Protein AF-A0A959Y9N9-F1 (afdb_monomer)

Solvent-accessible surface area (backbone atoms only — not comparable to full-atom values): 5022 Å² total; per-residue (Å²): 137,83,80,82,45,52,101,77,30,37,32,69,51,79,48,76,49,50,43,96,44,80,46,70,37,86,47,52,32,36,32,33,64,73,8,37,41,38,39,37,48,42,21,43,38,22,34,38,88,50,59,82,94,57,40,39,47,79,43,73,37,82,66,24,45,77,45,72,75,41,44,96,92,31,45,60,46,79,46,53,64,82,62,85,80,83,125

pLDDT: mean 89.73, std 12.21, range [41.78, 98.25]

Structure (mmCIF, N/CA/C/O backbone):
data_AF-A0A959Y9N9-F1
#
_entry.id   AF-A0A959Y9N9-F1
#
loop_
_atom_site.group_PDB
_atom_site.id
_atom_site.type_symbol
_atom_site.label_atom_id
_atom_site.label_alt_id
_atom_site.label_comp_id
_atom_site.label_asym_id
_atom_site.label_entity_id
_atom_site.label_seq_id
_atom_site.pdbx_PDB_ins_code
_atom_site.Cartn_x
_atom_site.Cartn_y
_atom_site.Cartn_z
_atom_site.occupancy
_atom_site.B_iso_or_equiv
_atom_site.auth_seq_id
_atom_site.auth_comp_id
_atom_site.auth_asym_id
_atom_site.auth_atom_id
_atom_site.pdbx_PDB_model_num
ATOM 1 N N . MET A 1 1 ? -7.408 10.273 -10.449 1.00 42.72 1 MET A N 1
ATOM 2 C CA . MET A 1 1 ? -6.568 9.824 -9.323 1.00 42.72 1 MET A CA 1
ATOM 3 C C . MET A 1 1 ? -7.393 9.946 -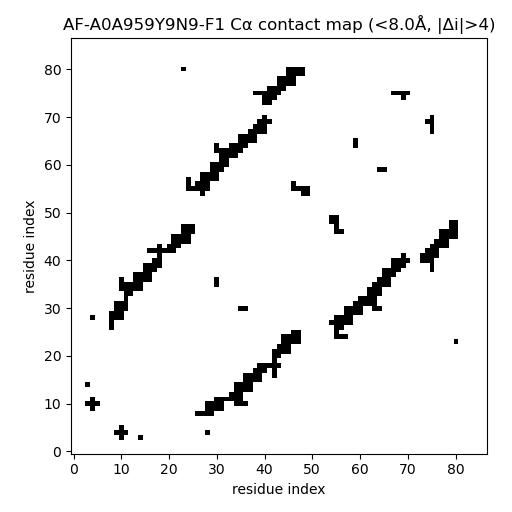8.061 1.00 42.72 1 MET A C 1
ATOM 5 O O . MET A 1 1 ? -7.886 11.035 -7.801 1.00 42.72 1 MET A O 1
ATOM 9 N N . SER A 1 2 ? -7.595 8.857 -7.332 1.00 46.31 2 SER A N 1
ATOM 10 C CA . SER A 1 2 ? -8.258 8.869 -6.025 1.00 46.31 2 SER A CA 1
ATOM 11 C C . SER A 1 2 ? -7.164 8.850 -4.962 1.00 46.31 2 SER A C 1
ATOM 13 O O . SER A 1 2 ? -6.315 7.961 -4.983 1.00 46.31 2 SER A O 1
ATOM 15 N N . THR A 1 3 ? -7.134 9.843 -4.080 1.00 41.78 3 THR A N 1
ATOM 16 C CA . THR A 1 3 ? -6.198 9.885 -2.952 1.00 41.78 3 THR A CA 1
ATOM 17 C C . THR A 1 3 ? -6.602 8.841 -1.911 1.00 41.78 3 THR A C 1
ATOM 19 O O . THR A 1 3 ? -7.762 8.764 -1.518 1.00 41.78 3 THR A O 1
ATOM 22 N N . LEU A 1 4 ? -5.642 8.005 -1.514 1.00 55.09 4 LEU A N 1
ATOM 23 C CA . LEU A 1 4 ? -5.813 6.876 -0.580 1.00 55.09 4 LEU A CA 1
ATOM 24 C C . LEU A 1 4 ? -5.549 7.269 0.874 1.00 55.09 4 LEU A C 1
ATOM 26 O O . LEU A 1 4 ? -5.695 6.454 1.781 1.00 55.09 4 LEU A O 1
ATOM 30 N N . THR A 1 5 ? -5.122 8.507 1.065 1.00 58.34 5 THR A N 1
ATOM 31 C CA . THR A 1 5 ? -4.623 9.072 2.306 1.00 58.34 5 THR A CA 1
ATOM 32 C C . THR A 1 5 ? -5.228 10.458 2.495 1.00 58.34 5 THR A C 1
ATOM 34 O O . THR A 1 5 ? -5.661 11.112 1.537 1.00 58.34 5 THR A O 1
ATOM 37 N N . ASN A 1 6 ? -5.287 10.909 3.746 1.00 63.78 6 ASN A N 1
ATOM 38 C CA . ASN A 1 6 ? -5.447 12.333 4.029 1.00 63.78 6 ASN A CA 1
ATOM 39 C C . ASN A 1 6 ? -4.138 13.087 3.708 1.00 63.78 6 ASN A C 1
ATOM 41 O O . ASN A 1 6 ? -3.137 12.487 3.320 1.00 63.78 6 ASN A O 1
ATOM 45 N N . ALA A 1 7 ? -4.125 14.408 3.891 1.00 64.06 7 ALA A N 1
ATOM 46 C CA . ALA A 1 7 ? -2.942 15.240 3.637 1.00 64.06 7 ALA A CA 1
ATOM 47 C C . ALA A 1 7 ? -1.717 14.896 4.520 1.00 64.06 7 ALA A C 1
ATOM 49 O O . ALA A 1 7 ? -0.665 15.509 4.365 1.00 64.06 7 ALA A O 1
ATOM 50 N N . GLN A 1 8 ? -1.859 13.958 5.460 1.00 70.19 8 GLN A N 1
ATOM 51 C CA . GLN A 1 8 ? -0.851 13.513 6.414 1.00 70.19 8 GLN A CA 1
ATOM 52 C C . GLN A 1 8 ? -0.324 12.098 6.109 1.00 70.19 8 GLN A C 1
ATOM 54 O O . GLN A 1 8 ? 0.463 11.567 6.891 1.00 70.19 8 GLN A O 1
ATOM 59 N N . GLY A 1 9 ? -0.750 11.470 5.007 1.00 84.69 9 GLY A N 1
ATOM 60 C CA . GLY A 1 9 ? -0.358 10.097 4.680 1.00 84.69 9 GLY A CA 1
ATOM 61 C C . GLY A 1 9 ? -1.084 9.041 5.519 1.00 84.69 9 GLY A C 1
ATOM 62 O O . GLY A 1 9 ? -0.628 7.908 5.635 1.00 84.69 9 GLY A O 1
ATOM 63 N N . GLU A 1 10 ? -2.214 9.368 6.140 1.00 91.94 10 GLU A N 1
ATOM 64 C CA . GLU A 1 10 ? -2.906 8.446 7.040 1.00 91.94 10 GLU A CA 1
ATOM 65 C C . GLU A 1 10 ? -4.064 7.734 6.343 1.00 91.94 10 GLU A C 1
ATOM 67 O O . GLU A 1 10 ? -4.879 8.342 5.642 1.00 91.94 10 GLU A O 1
ATOM 72 N N . ILE A 1 11 ? -4.172 6.437 6.615 1.00 93.19 11 ILE A N 1
ATOM 73 C CA . ILE A 1 11 ? -5.338 5.613 6.328 1.00 93.19 11 ILE A CA 1
ATOM 74 C C . ILE A 1 11 ? -6.180 5.566 7.601 1.00 93.19 11 ILE A C 1
ATOM 76 O O . ILE A 1 11 ? -5.758 5.030 8.629 1.00 93.19 11 ILE A O 1
ATOM 80 N N . THR A 1 12 ? -7.384 6.126 7.510 1.00 92.81 12 THR A N 1
ATOM 81 C CA . THR A 1 12 ? -8.414 6.073 8.551 1.00 92.81 12 THR A CA 1
ATOM 82 C C . THR A 1 12 ? -9.638 5.336 8.008 1.00 92.81 12 THR A C 1
ATOM 84 O O . THR A 1 12 ? -9.972 5.461 6.832 1.00 92.81 12 THR A O 1
ATOM 87 N N . GLY A 1 13 ? -10.292 4.532 8.849 1.00 92.56 13 GLY A N 1
ATOM 88 C CA . GLY A 1 13 ? -11.402 3.680 8.415 1.00 92.56 13 GLY A CA 1
ATOM 89 C C . GLY A 1 13 ? -10.968 2.561 7.463 1.00 92.56 13 GLY A C 1
ATOM 90 O O . GLY A 1 13 ? -9.864 2.026 7.581 1.00 92.56 13 GLY A O 1
ATOM 91 N N . ASP A 1 14 ? -11.853 2.192 6.539 1.00 94.94 14 ASP A N 1
ATOM 92 C CA . ASP A 1 14 ? -11.624 1.094 5.601 1.00 94.94 14 ASP A CA 1
ATOM 93 C C . ASP A 1 14 ? -11.166 1.616 4.240 1.00 94.94 14 ASP A C 1
ATOM 95 O O . ASP A 1 14 ? -11.879 2.376 3.583 1.00 94.94 14 ASP A O 1
ATOM 99 N N . VAL A 1 15 ? -10.006 1.152 3.779 1.00 94.12 15 VAL A N 1
ATOM 100 C CA . VAL A 1 15 ? -9.470 1.466 2.449 1.00 94.12 15 VAL A CA 1
ATOM 101 C C . VAL A 1 15 ? -9.198 0.172 1.699 1.00 94.12 15 VAL A C 1
ATOM 103 O O . VAL A 1 15 ? -8.664 -0.779 2.263 1.00 94.12 15 VAL A O 1
ATOM 106 N N . THR A 1 16 ? -9.559 0.132 0.416 1.00 94.56 16 THR A N 1
ATOM 107 C CA . THR A 1 16 ? -9.272 -1.004 -0.469 1.00 94.56 16 THR A CA 1
ATOM 108 C C . THR A 1 16 ? -8.354 -0.577 -1.607 1.00 94.56 16 THR A C 1
ATOM 110 O O . THR A 1 16 ? -8.698 0.312 -2.384 1.00 94.56 16 THR A O 1
ATOM 113 N N . LEU A 1 17 ? -7.204 -1.240 -1.719 1.00 93.81 17 LEU A N 1
ATOM 114 C CA . LEU A 1 17 ? -6.319 -1.179 -2.876 1.00 93.81 17 LEU A CA 1
ATOM 115 C C . LEU A 1 17 ? -6.744 -2.247 -3.883 1.00 93.81 17 LEU A C 1
ATOM 117 O O . LEU A 1 17 ? -6.910 -3.414 -3.520 1.00 93.81 17 LEU A O 1
ATOM 121 N N . THR A 1 18 ? -6.939 -1.845 -5.133 1.00 93.94 18 THR A N 1
ATOM 122 C CA . THR A 1 18 ? -7.482 -2.691 -6.193 1.00 93.94 18 THR A CA 1
ATOM 123 C C . THR A 1 18 ? -6.419 -3.067 -7.218 1.00 93.94 18 THR A C 1
ATOM 125 O O . THR A 1 18 ? -5.531 -2.278 -7.536 1.00 93.94 18 THR A O 1
ATOM 128 N N . CYS A 1 19 ? -6.529 -4.265 -7.788 1.00 92.88 19 CYS A N 1
ATOM 129 C CA . CYS A 1 19 ? -5.501 -4.815 -8.678 1.00 92.88 19 CYS A CA 1
ATOM 130 C C . CYS A 1 19 ? -5.428 -4.150 -10.061 1.00 92.88 19 CYS A C 1
ATOM 132 O O . CYS A 1 19 ? -4.442 -4.305 -10.773 1.00 92.88 19 CYS A O 1
A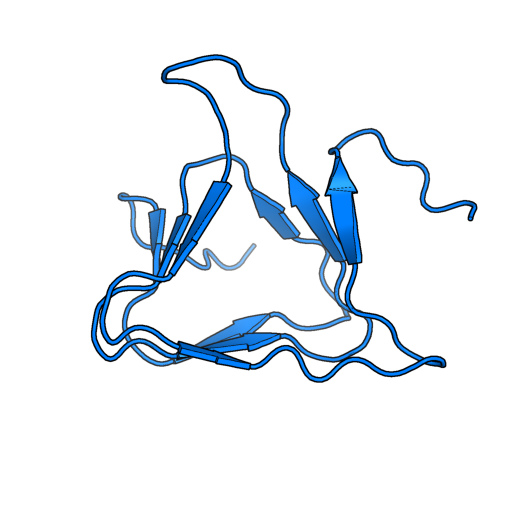TOM 134 N N . ASN A 1 20 ? -6.446 -3.377 -10.444 1.00 91.06 20 ASN A N 1
ATOM 135 C CA . ASN A 1 20 ? -6.436 -2.579 -11.671 1.00 91.06 20 ASN A CA 1
ATOM 136 C C . ASN A 1 20 ? -5.657 -1.258 -11.531 1.00 91.06 20 ASN A C 1
ATOM 138 O O . ASN A 1 20 ? -5.596 -0.488 -12.487 1.00 91.06 20 ASN A O 1
ATOM 142 N N . ASN A 1 21 ? -5.098 -0.983 -10.351 1.00 84.94 21 ASN A N 1
ATOM 143 C CA . ASN A 1 21 ? -4.287 0.191 -10.075 1.00 84.94 21 ASN A CA 1
ATOM 144 C C . ASN A 1 21 ? -2.860 -0.216 -9.697 1.00 84.94 21 ASN A C 1
ATOM 146 O O . ASN A 1 21 ? -2.619 -1.236 -9.055 1.00 84.94 21 ASN A O 1
ATOM 150 N N . THR A 1 22 ? -1.909 0.640 -10.060 1.00 82.75 22 THR A N 1
ATOM 151 C CA . THR A 1 22 ? -0.568 0.634 -9.473 1.00 82.75 22 THR A CA 1
ATOM 152 C C . THR A 1 22 ? -0.507 1.708 -8.401 1.00 82.75 22 THR A C 1
ATOM 154 O O . THR A 1 22 ? -0.911 2.847 -8.643 1.00 82.75 22 THR A O 1
ATOM 157 N N . TYR A 1 23 ? 0.031 1.360 -7.236 1.00 91.12 23 TYR A N 1
ATOM 158 C CA . TYR A 1 23 ? 0.166 2.276 -6.111 1.00 91.12 23 TYR A CA 1
ATOM 159 C C . TYR A 1 23 ? 1.629 2.643 -5.891 1.00 91.12 23 TYR A C 1
ATOM 161 O O . TYR A 1 23 ? 2.475 1.759 -5.813 1.00 91.12 23 TYR A O 1
ATOM 169 N N . SER A 1 24 ? 1.920 3.936 -5.751 1.00 90.56 24 SER A N 1
ATOM 170 C CA . SER A 1 24 ? 3.254 4.427 -5.394 1.00 90.56 24 SER A CA 1
ATOM 171 C C . SER A 1 24 ? 3.231 5.022 -3.990 1.00 90.56 24 SER A C 1
ATOM 173 O O . SER A 1 24 ? 2.466 5.947 -3.717 1.00 90.56 24 SER A O 1
ATOM 175 N N . LEU A 1 25 ? 4.087 4.517 -3.104 1.00 90.62 25 LEU A N 1
ATOM 176 C CA . LEU A 1 25 ? 4.349 5.093 -1.786 1.00 90.62 25 LEU A CA 1
ATOM 177 C C . LEU A 1 25 ? 5.293 6.288 -1.960 1.00 90.62 25 LEU A C 1
ATOM 179 O O . LEU A 1 25 ? 6.514 6.168 -1.851 1.00 90.62 25 LEU A O 1
ATOM 183 N N . ASN A 1 26 ? 4.703 7.440 -2.282 1.00 87.25 26 ASN A N 1
ATOM 184 C CA . ASN A 1 26 ? 5.408 8.717 -2.451 1.00 87.25 26 ASN A CA 1
ATOM 185 C C . ASN A 1 26 ? 5.599 9.470 -1.128 1.00 87.25 26 ASN A C 1
ATOM 187 O O . ASN A 1 26 ? 6.325 10.458 -1.079 1.00 87.25 26 ASN A O 1
ATOM 191 N N . GLU A 1 27 ? 4.953 9.006 -0.064 1.00 88.44 27 GLU A N 1
ATOM 192 C CA . GLU A 1 27 ? 4.997 9.555 1.287 1.00 88.44 27 GLU A CA 1
ATOM 193 C C . GLU A 1 27 ? 5.069 8.416 2.314 1.00 88.44 27 GLU A C 1
ATOM 195 O O . GLU A 1 27 ? 5.036 7.234 1.960 1.00 88.44 27 GLU A O 1
ATOM 200 N N . GLN A 1 28 ? 5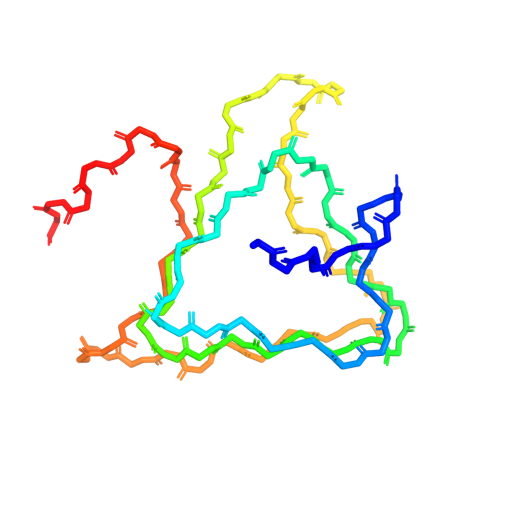.233 8.771 3.583 1.00 92.00 28 GLN A N 1
ATOM 201 C CA . GLN A 1 28 ? 5.105 7.818 4.681 1.00 92.00 28 GLN A CA 1
ATOM 202 C C . GLN A 1 28 ? 3.615 7.558 4.896 1.00 92.00 28 GLN A C 1
ATOM 204 O O . GLN A 1 28 ? 2.867 8.504 5.125 1.00 92.00 28 GLN A O 1
ATOM 209 N N . VAL A 1 29 ? 3.188 6.299 4.799 1.00 93.25 29 VAL A N 1
ATOM 210 C CA . VAL A 1 29 ? 1.779 5.920 4.929 1.00 93.25 29 VAL A CA 1
ATOM 211 C C . VAL A 1 29 ? 1.540 5.221 6.258 1.00 93.25 29 VAL A C 1
ATOM 213 O O . VAL A 1 29 ? 2.231 4.258 6.586 1.00 93.25 29 VAL A O 1
ATOM 216 N N . TYR A 1 30 ? 0.533 5.666 7.004 1.00 95.62 30 TYR A N 1
ATOM 217 C CA . TYR A 1 30 ? 0.214 5.169 8.340 1.00 95.62 30 TYR A CA 1
ATOM 218 C C . TYR A 1 30 ? -1.184 4.552 8.371 1.00 95.62 30 TYR A C 1
ATOM 220 O O . TYR A 1 30 ? -2.178 5.249 8.180 1.00 95.62 30 TYR A O 1
ATOM 228 N N . VAL A 1 31 ? -1.289 3.251 8.649 1.00 96.62 31 VAL A N 1
ATOM 229 C CA . VAL A 1 31 ? -2.577 2.599 8.935 1.00 96.62 31 VAL A CA 1
ATOM 230 C C . VAL A 1 31 ? -2.890 2.807 10.411 1.00 96.62 31 VAL A C 1
ATOM 232 O O . VAL A 1 31 ? -2.277 2.170 11.272 1.00 96.62 31 VAL A O 1
ATOM 235 N N . GLN A 1 32 ? -3.807 3.732 10.691 1.00 97.25 32 GLN A N 1
ATOM 236 C CA . GLN A 1 32 ? -4.126 4.184 12.044 1.00 97.25 32 GLN A CA 1
ATOM 237 C C . GLN A 1 32 ? -4.845 3.111 12.877 1.00 97.25 32 GLN A C 1
ATOM 239 O O . GLN A 1 32 ? -5.347 2.109 12.365 1.00 97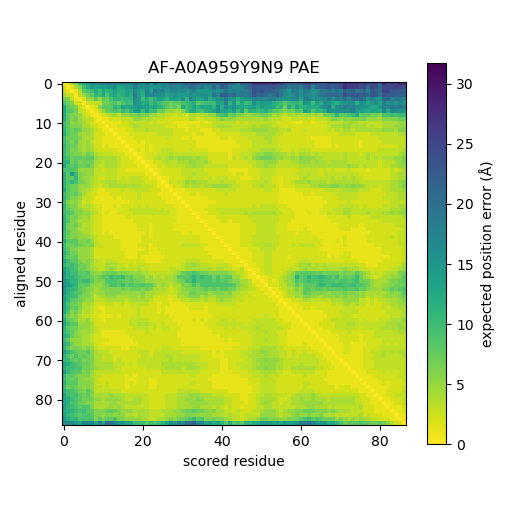.25 32 GLN A O 1
ATOM 244 N N . ASN A 1 33 ? -4.916 3.332 14.191 1.00 97.69 33 ASN A N 1
ATOM 245 C CA . ASN A 1 33 ? -5.682 2.475 15.097 1.00 97.69 33 ASN A CA 1
ATOM 246 C C . ASN A 1 33 ? -7.155 2.372 14.649 1.00 97.69 33 ASN A C 1
ATOM 248 O O . ASN A 1 33 ? -7.809 3.388 14.424 1.00 97.69 33 ASN A O 1
ATOM 252 N N . GLY A 1 34 ? -7.669 1.145 14.525 1.00 96.75 34 GLY A N 1
ATOM 253 C CA . GLY A 1 34 ? -9.034 0.866 14.082 1.00 96.75 34 GLY A CA 1
ATOM 254 C C . GLY A 1 34 ? -9.234 0.951 12.567 1.00 96.75 34 GLY A C 1
ATOM 255 O O . GLY A 1 34 ? -10.321 0.629 12.093 1.00 96.75 34 GLY A O 1
ATOM 256 N N . ALA A 1 35 ? -8.212 1.349 11.803 1.00 97.12 35 ALA A N 1
ATOM 257 C CA . ALA A 1 35 ? -8.264 1.354 10.349 1.00 97.12 35 ALA A CA 1
ATOM 258 C C . ALA A 1 35 ? -7.970 -0.036 9.769 1.00 97.12 35 ALA A C 1
ATOM 260 O O . ALA A 1 35 ? -7.201 -0.823 10.335 1.00 97.12 35 ALA A O 1
ATOM 261 N N . ARG A 1 36 ? -8.565 -0.328 8.610 1.00 97.38 36 ARG A N 1
ATOM 262 C CA . ARG A 1 36 ? -8.407 -1.597 7.895 1.00 97.38 36 ARG A CA 1
ATOM 263 C C . ARG A 1 36 ? -8.016 -1.335 6.448 1.00 97.38 36 ARG A C 1
ATOM 265 O O . ARG A 1 36 ? -8.783 -0.766 5.675 1.00 97.38 36 ARG A O 1
ATOM 272 N N . LEU A 1 37 ? -6.824 -1.785 6.077 1.00 97.06 37 LEU A N 1
ATOM 273 C CA . LEU A 1 37 ? -6.337 -1.756 4.704 1.00 97.06 37 LEU A CA 1
ATOM 274 C C . LEU A 1 37 ? -6.559 -3.118 4.046 1.00 97.06 37 LEU A C 1
ATOM 276 O O . LEU A 1 37 ? -5.924 -4.101 4.420 1.00 97.06 37 LEU A O 1
ATOM 280 N N . PHE A 1 38 ? -7.427 -3.178 3.046 1.00 97.31 38 PHE A N 1
ATOM 281 C CA . PHE A 1 38 ? -7.636 -4.355 2.208 1.00 97.31 38 PHE A CA 1
ATOM 282 C C . PHE A 1 38 ? -6.822 -4.214 0.925 1.00 97.31 38 PHE A C 1
ATOM 284 O O . PHE A 1 38 ? -6.881 -3.182 0.263 1.00 97.31 38 PHE A O 1
ATOM 291 N N . ILE A 1 39 ? -6.072 -5.246 0.550 1.00 97.06 39 ILE A N 1
ATOM 292 C CA . ILE A 1 39 ? -5.283 -5.263 -0.682 1.00 97.06 39 ILE A CA 1
ATOM 293 C C . ILE A 1 39 ? -5.758 -6.437 -1.522 1.00 97.06 39 ILE A C 1
ATOM 295 O O . ILE A 1 39 ? -5.650 -7.594 -1.111 1.00 97.06 39 ILE A O 1
ATOM 299 N N . GLN A 1 40 ? -6.316 -6.138 -2.693 1.00 97.50 40 GLN A N 1
ATOM 300 C CA . GLN A 1 40 ? -6.795 -7.171 -3.602 1.00 97.50 40 GLN A CA 1
ATOM 301 C C . GLN A 1 40 ? -5.620 -7.988 -4.170 1.00 97.50 40 GLN A C 1
ATOM 303 O O . GLN A 1 40 ? -4.564 -7.417 -4.465 1.00 97.50 40 GLN A O 1
ATOM 308 N N . PRO A 1 41 ? -5.789 -9.308 -4.373 1.00 97.94 41 PRO A N 1
ATOM 309 C CA . PRO A 1 41 ? -4.819 -10.131 -5.096 1.00 97.94 41 PRO A CA 1
ATOM 310 C C . PRO A 1 41 ? -4.462 -9.524 -6.459 1.00 97.94 41 PRO A C 1
ATOM 312 O O . PRO A 1 41 ? -5.345 -9.023 -7.151 1.00 97.94 41 PRO A O 1
ATOM 315 N N . GLY A 1 42 ? -3.188 -9.569 -6.852 1.00 96.19 42 GLY A N 1
ATOM 316 C CA . GLY A 1 42 ? -2.696 -8.957 -8.095 1.00 96.19 42 GLY A CA 1
ATOM 317 C C . GLY A 1 42 ? -2.307 -7.478 -7.976 1.00 96.19 42 GLY A C 1
ATOM 318 O O . GLY A 1 42 ? -1.877 -6.886 -8.960 1.00 96.19 42 GLY A O 1
ATOM 319 N N . THR A 1 43 ? -2.460 -6.856 -6.803 1.00 95.88 43 THR A N 1
ATOM 320 C CA . THR A 1 43 ? -2.067 -5.454 -6.598 1.00 95.88 43 THR A CA 1
ATOM 321 C C . THR A 1 43 ? -0.547 -5.304 -6.498 1.00 95.88 43 THR A C 1
ATOM 323 O O . THR A 1 43 ? 0.110 -6.057 -5.775 1.00 95.88 43 THR A O 1
ATOM 326 N N . VAL A 1 44 ? -0.006 -4.276 -7.161 1.00 95.00 44 VAL A N 1
ATOM 327 C CA . VAL A 1 44 ? 1.406 -3.874 -7.061 1.00 95.00 44 VAL A CA 1
ATOM 328 C C . VAL A 1 44 ? 1.532 -2.548 -6.313 1.00 95.00 44 VAL A C 1
ATOM 330 O O . VAL A 1 44 ? 0.884 -1.555 -6.662 1.00 95.00 44 VAL A O 1
ATOM 333 N N . ILE A 1 45 ? 2.406 -2.529 -5.308 1.00 94.69 45 ILE A N 1
ATOM 334 C CA . ILE A 1 45 ? 2.727 -1.366 -4.478 1.00 94.69 45 ILE A CA 1
ATOM 335 C C . ILE A 1 45 ? 4.228 -1.092 -4.585 1.00 94.69 45 ILE A C 1
ATOM 337 O O . ILE A 1 45 ? 5.053 -1.944 -4.261 1.00 94.69 45 ILE A O 1
ATOM 341 N N . ARG A 1 46 ? 4.580 0.110 -5.040 1.00 93.19 46 ARG A N 1
ATOM 342 C CA . ARG A 1 46 ? 5.953 0.543 -5.306 1.00 93.19 46 ARG A CA 1
ATOM 343 C C . ARG A 1 46 ? 6.424 1.567 -4.280 1.00 93.19 46 ARG A C 1
ATOM 345 O O . ARG A 1 46 ? 5.846 2.648 -4.176 1.00 93.19 46 ARG A O 1
ATOM 352 N N . GLY A 1 47 ? 7.479 1.250 -3.541 1.00 92.06 47 GLY A N 1
ATOM 353 C CA . GLY A 1 47 ? 8.183 2.176 -2.659 1.00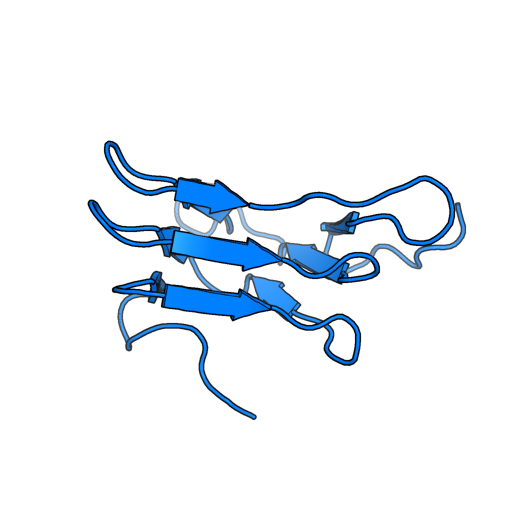 92.06 47 GLY A CA 1
ATOM 354 C C . GLY A 1 47 ? 9.053 3.138 -3.456 1.00 92.06 47 GLY A C 1
ATOM 355 O O . GLY A 1 47 ? 9.916 2.689 -4.204 1.00 92.06 47 GLY A O 1
ATOM 356 N N . GLN A 1 48 ? 8.852 4.450 -3.309 1.00 91.88 48 GLN A N 1
ATOM 357 C CA . GLN A 1 48 ? 9.819 5.406 -3.852 1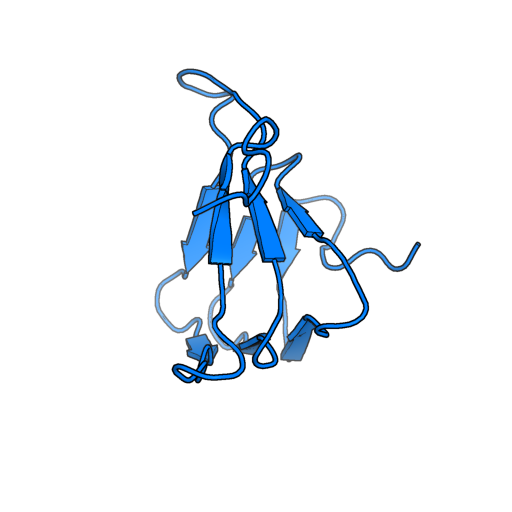.00 91.88 48 GLN A CA 1
ATOM 358 C C . GLN A 1 48 ? 11.104 5.382 -3.028 1.00 91.88 48 GLN A C 1
ATOM 360 O O . GLN A 1 48 ? 11.068 5.270 -1.799 1.00 91.88 48 GLN A O 1
ATOM 365 N N . SER A 1 49 ? 12.238 5.536 -3.706 1.00 89.06 49 SER A N 1
ATOM 366 C CA . SER A 1 49 ? 13.529 5.622 -3.040 1.00 89.06 49 SER A CA 1
ATOM 367 C C . SER A 1 49 ? 13.565 6.819 -2.086 1.00 89.06 49 SER A C 1
ATOM 369 O O . SER A 1 49 ? 13.027 7.896 -2.353 1.00 89.06 49 SER A O 1
ATOM 371 N N . GLY A 1 50 ? 14.227 6.634 -0.954 1.00 87.06 50 GLY A N 1
ATOM 372 C CA . GLY A 1 50 ? 14.393 7.664 0.054 1.00 87.06 50 GLY A CA 1
ATOM 373 C C . GLY A 1 50 ? 15.376 7.203 1.115 1.00 87.06 50 GLY A C 1
ATOM 374 O O . GLY A 1 50 ? 15.560 6.005 1.316 1.00 87.06 50 GLY A O 1
ATOM 375 N N . THR A 1 51 ? 16.023 8.154 1.778 1.00 86.25 51 THR A N 1
ATOM 376 C CA . THR A 1 51 ? 17.011 7.887 2.825 1.00 86.25 51 THR A CA 1
ATOM 377 C C . THR A 1 51 ? 16.631 8.612 4.107 1.00 86.25 51 THR A C 1
ATOM 379 O O . THR A 1 51 ? 16.038 9.693 4.066 1.00 86.25 51 THR A O 1
ATOM 382 N N . GLU A 1 52 ? 16.964 8.014 5.253 1.00 88.62 52 GLU A N 1
ATOM 383 C CA . GLU A 1 52 ? 16.755 8.595 6.586 1.00 88.62 52 GLU A CA 1
ATOM 384 C C . GLU A 1 52 ? 15.309 9.100 6.770 1.00 88.62 52 GLU A C 1
ATOM 386 O O . GLU A 1 52 ? 14.360 8.325 6.627 1.00 88.62 52 GLU A O 1
ATOM 391 N N . LEU A 1 53 ? 15.127 10.399 7.027 1.00 86.88 53 LEU A N 1
ATOM 392 C CA . LEU A 1 53 ? 13.825 11.048 7.209 1.00 86.88 53 LEU A CA 1
ATOM 393 C C . LEU A 1 53 ? 12.958 11.045 5.940 1.00 86.88 53 LEU A C 1
ATOM 395 O O . LEU A 1 53 ? 11.736 11.129 6.031 1.00 86.88 53 LEU A O 1
ATOM 399 N N . ASN A 1 54 ? 13.570 10.904 4.762 1.00 86.44 54 ASN A N 1
ATOM 400 C CA . ASN A 1 54 ? 12.878 10.831 3.477 1.00 86.44 54 ASN A CA 1
ATOM 401 C C . ASN A 1 54 ? 12.546 9.396 3.050 1.00 86.44 54 ASN A C 1
ATOM 403 O O . ASN A 1 54 ? 12.018 9.213 1.952 1.00 86.44 54 ASN A O 1
ATOM 407 N N . SER A 1 55 ? 12.825 8.385 3.875 1.00 88.38 55 SER A N 1
ATOM 408 C CA . SER A 1 55 ? 12.424 7.002 3.593 1.00 88.38 55 SER A CA 1
ATOM 409 C C . SER A 1 55 ? 10.906 6.895 3.430 1.00 88.38 55 SER A C 1
ATOM 411 O O . SER A 1 55 ? 10.144 7.597 4.103 1.00 88.38 55 SER A O 1
ATOM 413 N N . LYS A 1 56 ? 10.464 6.018 2.527 1.00 89.44 56 LYS A N 1
ATOM 414 C CA . LYS A 1 56 ? 9.050 5.769 2.236 1.00 89.44 56 LYS A CA 1
ATOM 415 C C . LYS A 1 56 ? 8.671 4.389 2.731 1.00 89.44 56 LYS A C 1
ATOM 417 O O . LYS A 1 56 ? 9.391 3.423 2.501 1.00 89.44 56 LYS A O 1
ATOM 422 N N . TYR A 1 57 ? 7.565 4.312 3.453 1.00 91.12 57 TYR A N 1
ATOM 423 C CA . TYR A 1 57 ? 7.125 3.081 4.090 1.00 91.12 57 TYR A CA 1
ATOM 424 C C . TYR A 1 57 ? 5.617 3.085 4.290 1.00 91.12 57 TYR A C 1
ATOM 426 O O . TYR A 1 57 ? 4.986 4.138 4.361 1.00 91.12 57 TYR A O 1
ATOM 434 N N . LEU A 1 58 ? 5.066 1.883 4.418 1.00 93.75 58 LEU A N 1
ATOM 435 C CA . LEU A 1 58 ? 3.728 1.638 4.931 1.00 93.75 58 LEU A CA 1
ATOM 436 C C . LEU A 1 58 ? 3.877 1.101 6.357 1.00 93.75 58 LEU A C 1
ATOM 438 O O . LEU A 1 58 ? 4.405 0.007 6.554 1.00 93.75 58 LEU A O 1
ATOM 442 N N . LEU A 1 59 ? 3.435 1.867 7.348 1.00 95.44 59 LEU A N 1
ATOM 443 C CA . LEU A 1 59 ? 3.487 1.494 8.755 1.00 95.44 59 LEU A CA 1
ATOM 444 C C . LEU A 1 59 ? 2.088 1.132 9.249 1.00 95.44 59 LEU A C 1
ATOM 446 O O . LEU A 1 59 ? 1.178 1.958 9.231 1.00 95.44 59 LEU A O 1
ATOM 450 N N . VAL A 1 60 ? 1.926 -0.094 9.746 1.00 97.06 60 VAL A N 1
ATOM 451 C CA . VAL A 1 60 ? 0.695 -0.507 10.429 1.00 97.06 60 VAL A CA 1
ATOM 452 C C . VAL A 1 60 ? 0.839 -0.205 11.915 1.00 97.06 60 VAL A C 1
ATOM 454 O O . VAL A 1 60 ? 1.631 -0.838 12.615 1.00 97.06 60 VAL A O 1
ATOM 457 N N . MET A 1 61 ? 0.106 0.800 12.395 1.00 97.31 61 MET A N 1
ATOM 458 C CA . MET A 1 61 ? 0.155 1.211 13.796 1.00 97.31 61 MET A CA 1
ATOM 459 C C . MET A 1 61 ? -0.567 0.197 14.686 1.00 97.31 61 MET A C 1
ATOM 461 O O . MET A 1 61 ? -1.356 -0.631 14.226 1.00 97.31 61 MET A O 1
ATOM 465 N N . ARG A 1 62 ? -0.324 0.260 16.001 1.00 98.12 62 ARG A N 1
ATOM 466 C CA . ARG A 1 62 ? -1.015 -0.608 16.963 1.00 98.12 62 ARG A CA 1
ATOM 467 C C . ARG A 1 62 ? -2.534 -0.434 16.833 1.00 98.12 62 ARG A C 1
ATOM 469 O O . ARG A 1 62 ? -3.044 0.670 16.989 1.00 98.12 62 ARG A O 1
ATOM 476 N N . GLY A 1 63 ? -3.235 -1.541 16.593 1.00 97.50 63 GLY A N 1
ATOM 477 C CA . GLY A 1 63 ? -4.688 -1.566 16.395 1.00 97.50 63 GLY A CA 1
ATOM 478 C C . GLY A 1 63 ? -5.138 -1.318 14.952 1.00 97.50 63 GLY A C 1
ATOM 479 O O . GLY A 1 63 ? -6.312 -1.517 14.659 1.00 97.50 63 GLY A O 1
ATOM 480 N N . GLY A 1 64 ? -4.236 -0.920 14.051 1.00 98.19 64 GLY A N 1
ATOM 481 C CA . GLY A 1 64 ? -4.474 -0.949 12.610 1.00 98.19 64 GLY A CA 1
ATOM 482 C C . GLY A 1 64 ? -4.344 -2.368 12.058 1.00 98.19 64 GLY A C 1
ATOM 483 O O . GLY A 1 64 ? -3.678 -3.224 12.650 1.00 98.19 64 GLY A O 1
ATOM 484 N N . GLN A 1 65 ? -4.993 -2.635 10.928 1.00 98.25 65 GLN A N 1
ATOM 485 C CA . GLN A 1 65 ? -5.006 -3.958 10.304 1.00 98.25 65 GLN A CA 1
ATOM 486 C C . GLN A 1 65 ? -4.733 -3.876 8.804 1.00 98.25 65 GLN A C 1
ATOM 488 O O . GLN A 1 65 ? -5.166 -2.944 8.126 1.00 98.25 65 GLN A O 1
ATOM 493 N N . ILE A 1 66 ? -4.058 -4.898 8.281 1.00 97.75 66 ILE A N 1
ATOM 494 C CA . ILE A 1 66 ? -3.836 -5.104 6.850 1.00 97.75 66 ILE A CA 1
ATOM 495 C C . ILE A 1 66 ? -4.326 -6.499 6.452 1.00 97.75 66 ILE A C 1
ATOM 497 O O . ILE A 1 66 ? -4.038 -7.485 7.126 1.00 97.75 66 ILE A O 1
ATOM 501 N N . PHE A 1 67 ? -5.070 -6.575 5.352 1.00 98.19 67 PHE A N 1
ATOM 502 C CA . PHE A 1 67 ? -5.613 -7.800 4.774 1.00 98.19 67 PHE A CA 1
ATOM 503 C C . PHE A 1 67 ? -5.095 -7.935 3.341 1.00 98.19 67 PHE A C 1
ATOM 505 O O . PHE A 1 67 ? -5.645 -7.338 2.417 1.00 98.19 67 PHE A O 1
ATOM 512 N N . ALA A 1 68 ? -4.024 -8.709 3.163 1.00 97.31 68 ALA A N 1
ATOM 513 C CA . ALA A 1 68 ? -3.312 -8.870 1.895 1.00 97.31 68 ALA A CA 1
ATOM 514 C C . ALA A 1 68 ? -3.235 -10.356 1.499 1.00 97.31 68 ALA A C 1
ATOM 516 O O . ALA A 1 68 ? -2.180 -10.984 1.545 1.00 97.31 68 ALA A O 1
ATOM 517 N N . ASN A 1 69 ? -4.379 -10.933 1.130 1.00 97.31 69 ASN A N 1
ATOM 518 C CA . ASN A 1 69 ? -4.523 -12.371 0.873 1.00 97.31 69 ASN A CA 1
ATOM 519 C C . ASN A 1 69 ? -4.276 -12.723 -0.607 1.00 97.31 69 ASN A C 1
ATOM 521 O O . ASN A 1 69 ? -5.181 -13.196 -1.294 1.00 97.31 69 ASN A O 1
ATOM 525 N N . GLY A 1 70 ? -3.066 -12.454 -1.108 1.00 96.75 70 GLY A N 1
ATOM 526 C CA . GLY A 1 70 ? -2.640 -12.859 -2.454 1.00 96.75 70 GLY A CA 1
ATOM 527 C C . GLY A 1 70 ? -2.476 -14.379 -2.596 1.00 96.75 70 GLY A C 1
ATOM 528 O O . GLY A 1 70 ? -2.422 -15.108 -1.607 1.00 96.75 70 GLY A O 1
ATOM 529 N N . ASN A 1 71 ? -2.381 -14.870 -3.833 1.00 96.56 71 ASN A N 1
ATOM 530 C CA . ASN A 1 71 ? -2.103 -16.284 -4.123 1.00 96.56 71 ASN 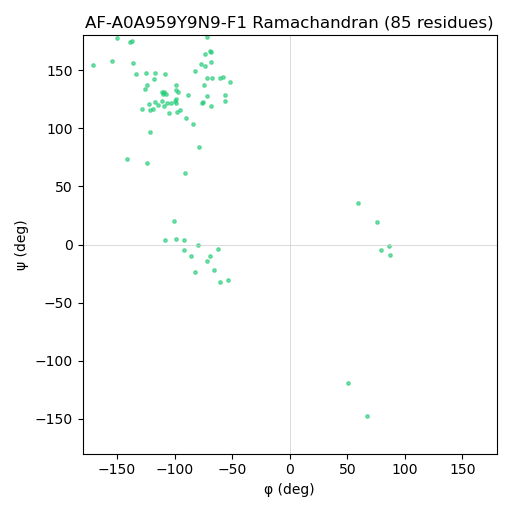A CA 1
ATOM 531 C C . ASN A 1 71 ? -1.088 -16.427 -5.269 1.00 96.56 71 ASN A C 1
ATOM 533 O O . ASN A 1 71 ? -0.704 -15.433 -5.875 1.00 96.56 71 ASN A O 1
ATOM 537 N N . ALA A 1 72 ? -0.665 -17.655 -5.583 1.00 96.31 72 ALA A N 1
ATOM 538 C CA . ALA A 1 72 ? 0.356 -17.905 -6.605 1.00 96.31 72 ALA A CA 1
A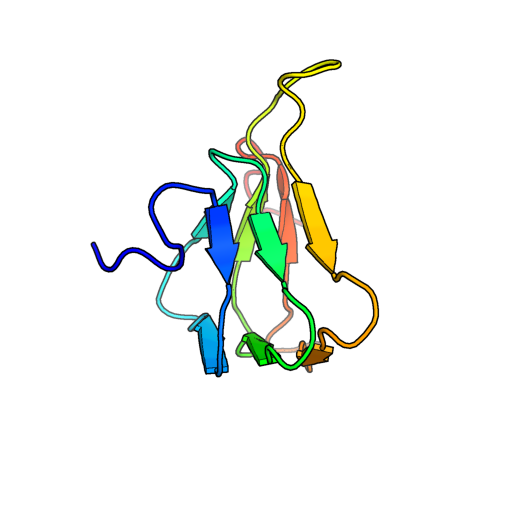TOM 539 C C . ALA A 1 72 ? -0.031 -17.411 -8.015 1.00 96.31 72 ALA A C 1
ATOM 541 O O . ALA A 1 72 ? 0.839 -16.998 -8.772 1.00 96.31 72 ALA A O 1
ATOM 542 N N . SER A 1 73 ? -1.320 -17.429 -8.369 1.00 96.38 73 SER A N 1
ATOM 543 C CA . SER A 1 73 ? -1.815 -16.929 -9.659 1.00 96.38 73 SER A CA 1
ATOM 544 C C . SER A 1 73 ? -2.019 -15.410 -9.678 1.00 96.38 73 SER A C 1
ATOM 546 O O . SER A 1 73 ? -2.030 -14.808 -10.746 1.00 96.38 73 SER A O 1
ATOM 548 N N . CYS A 1 74 ? -2.218 -14.787 -8.515 1.00 95.88 74 CYS A N 1
ATOM 549 C CA . CYS A 1 74 ? -2.441 -13.349 -8.353 1.00 95.88 74 CYS A CA 1
ATOM 550 C C . CYS A 1 74 ? -1.711 -12.849 -7.092 1.00 95.88 74 CYS A C 1
ATOM 552 O O . CYS A 1 74 ? -2.354 -12.608 -6.058 1.00 95.88 74 CYS A O 1
ATOM 554 N N . PRO A 1 75 ? -0.372 -12.732 -7.134 1.00 96.69 75 PRO A N 1
ATOM 555 C CA . PRO A 1 75 ? 0.405 -12.308 -5.978 1.00 96.69 75 PRO A CA 1
ATOM 556 C C . PRO A 1 75 ? 0.132 -10.839 -5.641 1.00 96.69 75 PRO A C 1
ATOM 558 O O . PRO A 1 75 ? -0.297 -10.056 -6.485 1.00 96.69 75 PRO A O 1
ATOM 561 N N . ILE A 1 76 ? 0.381 -10.461 -4.390 1.00 97.19 76 ILE A N 1
ATOM 562 C CA . ILE A 1 76 ? 0.493 -9.054 -3.996 1.00 97.19 76 ILE A CA 1
ATOM 563 C C . ILE A 1 76 ? 1.981 -8.745 -3.934 1.00 97.19 76 ILE A C 1
ATOM 565 O O . ILE A 1 76 ? 2.719 -9.450 -3.246 1.00 97.19 76 ILE A O 1
ATOM 569 N N . ILE A 1 77 ? 2.414 -7.716 -4.660 1.00 95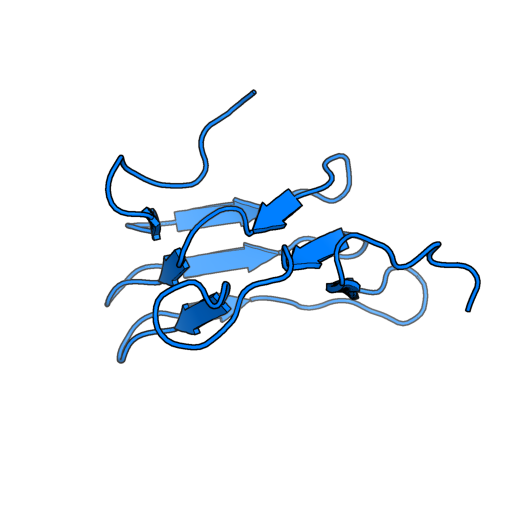.44 77 ILE A N 1
ATOM 570 C CA . ILE A 1 77 ? 3.834 -7.393 -4.818 1.00 95.44 77 ILE A CA 1
ATOM 571 C C . ILE A 1 77 ? 4.114 -6.043 -4.165 1.00 95.44 77 ILE A C 1
ATOM 573 O O . ILE A 1 77 ? 3.560 -5.021 -4.571 1.00 95.44 77 ILE A O 1
ATOM 577 N N . PHE A 1 78 ? 5.000 -6.049 -3.171 1.00 94.50 78 PHE A N 1
ATOM 578 C CA . PHE A 1 78 ? 5.644 -4.853 -2.638 1.00 94.50 78 PHE A CA 1
ATOM 579 C C . PHE A 1 78 ? 7.063 -4.800 -3.186 1.00 94.50 78 PHE A C 1
ATOM 581 O O . PHE A 1 78 ? 7.826 -5.740 -2.974 1.00 94.50 78 PHE A O 1
ATOM 588 N N . THR A 1 79 ? 7.410 -3.726 -3.887 1.00 93.94 79 THR A N 1
ATOM 589 C CA . THR A 1 79 ? 8.718 -3.616 -4.542 1.00 93.94 79 THR A CA 1
ATOM 590 C C . THR A 1 79 ? 9.215 -2.170 -4.640 1.00 93.94 79 THR A C 1
ATOM 592 O O . THR A 1 79 ? 8.528 -1.248 -4.200 1.00 93.94 79 THR A O 1
ATOM 595 N N . ASP A 1 80 ? 10.414 -1.959 -5.184 1.00 92.06 80 ASP A N 1
ATOM 596 C CA . ASP A 1 80 ? 10.982 -0.642 -5.483 1.00 92.06 80 ASP A CA 1
ATOM 597 C C . ASP A 1 80 ? 10.311 0.006 -6.707 1.00 92.06 80 ASP A C 1
ATOM 599 O O . ASP A 1 80 ? 9.796 -0.659 -7.608 1.00 92.06 80 ASP A O 1
ATOM 603 N N . ALA A 1 81 ? 10.335 1.336 -6.756 1.00 92.50 81 ALA A N 1
ATOM 604 C CA . ALA A 1 81 ? 9.831 2.119 -7.878 1.00 92.50 81 ALA A CA 1
ATOM 605 C C . ALA A 1 81 ? 10.425 1.726 -9.241 1.00 92.50 81 ALA A C 1
ATOM 607 O O . ALA A 1 81 ? 9.728 1.854 -10.248 1.00 92.50 81 ALA A O 1
ATOM 608 N N . ASN A 1 82 ? 11.671 1.249 -9.267 1.00 91.94 82 ASN A N 1
ATOM 609 C CA . ASN A 1 82 ? 12.408 0.910 -10.481 1.00 91.94 82 ASN A CA 1
ATOM 610 C C . ASN A 1 82 ? 12.399 -0.589 -10.807 1.00 91.94 82 ASN A C 1
ATOM 612 O O . ASN A 1 82 ? 13.072 -0.991 -11.754 1.00 91.94 82 ASN A O 1
ATOM 616 N N . ASP A 1 83 ? 11.665 -1.414 -10.055 1.00 93.12 83 ASP A N 1
ATOM 617 C CA . ASP A 1 83 ? 11.542 -2.840 -10.361 1.00 93.12 83 ASP A CA 1
ATOM 618 C C . ASP A 1 83 ? 10.736 -3.055 -11.664 1.00 93.12 83 ASP A C 1
ATOM 620 O O . ASP A 1 83 ? 9.559 -2.653 -11.729 1.00 93.12 83 ASP A O 1
ATOM 624 N N . PRO A 1 84 ? 11.337 -3.679 -12.703 1.00 91.00 84 PRO A N 1
ATOM 625 C CA . PRO A 1 84 ? 10.659 -3.993 -13.959 1.00 91.00 84 PRO A CA 1
ATOM 626 C C . PRO A 1 84 ? 9.588 -5.091 -13.834 1.00 91.00 84 PRO A C 1
ATOM 628 O O . PRO A 1 84 ? 8.802 -5.241 -14.769 1.00 91.00 84 PRO A O 1
ATOM 631 N N . LEU A 1 85 ? 9.497 -5.795 -12.695 1.00 90.19 85 LEU A N 1
ATOM 632 C CA . LEU A 1 85 ? 8.574 -6.912 -12.448 1.00 90.19 85 LEU A CA 1
ATOM 633 C C . LEU A 1 85 ? 8.746 -8.090 -13.423 1.00 90.19 85 LEU A C 1
ATOM 635 O O . LEU A 1 85 ? 7.762 -8.713 -13.820 1.00 90.19 85 LEU A O 1
ATOM 639 N N . ASP A 1 86 ? 9.974 -8.388 -13.834 1.00 89.50 86 ASP A N 1
ATOM 640 C CA . ASP A 1 86 ? 10.288 -9.432 -14.819 1.00 89.50 86 ASP A CA 1
ATOM 641 C C . ASP A 1 86 ? 10.781 -10.757 -14.198 1.00 89.50 86 ASP A C 1
ATOM 643 O O . ASP A 1 86 ? 11.396 -11.573 -14.889 1.00 89.50 86 ASP A O 1
ATOM 647 N N . GLY A 1 87 ? 10.486 -10.970 -12.908 1.00 69.00 87 GLY A N 1
ATOM 648 C CA . GLY A 1 87 ? 10.783 -12.198 -12.156 1.00 69.00 87 GLY A CA 1
ATOM 649 C C . GLY A 1 87 ? 9.870 -13.385 -12.447 1.00 69.00 87 GLY A C 1
ATOM 650 O O . GLY A 1 87 ? 8.700 -13.178 -12.842 1.00 69.00 87 GLY A O 1
#

Sequence (87 aa):
MSTLTNAQGEITGDVTLTCNNTYSLNEQVYVQNGARLFIQPGTVIRGQSGTELNSKYLLVMRGGQIFANGNASCPIIFTDANDPLDG

Foldseek 3Di:
DDDCADPQQEADAEGEADLVDAAEQQDAHEQDACHEYEYDFNYEYAYEDDDDVRGGDYYYDVNGYYHQDYDPVGHYYYYHPPDPPPD

Mean predicted aligned error: 4.36 Å

Secondary structure (DSSP, 8-state):
---SS-TTSEE-SEEEE-TTSEEEE-S-EEE-TT-EEEE-TT-EEEEPP--GGG---EEE-TT-EEE---BTTB--EEEETT-----

Radius of gyration: 12.88 Å; Cα contacts (8 Å, |Δi|>4): 187; chains: 1; bounding box: 29×33×32 Å